Protein AF-A0A8S9DQY0-F1 (afdb_monomer_lite)

pLDDT: mean 81.22, std 10.89, range [42.44, 97.19]

Structure (mmCIF, N/CA/C/O backbone):
data_AF-A0A8S9DQY0-F1
#
_entry.id   AF-A0A8S9DQY0-F1
#
loop_
_atom_site.group_PDB
_atom_site.id
_atom_site.type_symbol
_atom_site.label_atom_id
_atom_site.label_alt_id
_atom_site.label_comp_id
_atom_site.label_asym_id
_atom_site.label_entity_id
_atom_site.label_seq_id
_atom_site.pdbx_PDB_ins_code
_atom_site.Cartn_x
_atom_site.Cartn_y
_atom_site.Cartn_z
_atom_site.occupancy
_atom_site.B_iso_or_equiv
_atom_site.auth_seq_id
_atom_site.auth_comp_id
_atom_site.auth_asym_id
_atom_site.auth_atom_id
_atom_site.pdbx_PDB_model_num
ATOM 1 N N . MET A 1 1 ? -2.743 6.565 13.176 1.00 64.69 1 MET A N 1
ATOM 2 C CA . MET A 1 1 ? -3.885 6.943 14.033 1.00 64.69 1 MET A CA 1
ATOM 3 C C . MET A 1 1 ? -4.846 5.763 14.089 1.00 64.69 1 MET A C 1
ATOM 5 O O . MET A 1 1 ? -5.106 5.180 13.041 1.00 64.69 1 MET A O 1
ATOM 9 N N . ILE A 1 2 ? -5.291 5.369 15.284 1.00 75.19 2 ILE A N 1
ATOM 10 C CA . ILE A 1 2 ? -6.330 4.351 15.495 1.00 75.19 2 ILE A CA 1
ATOM 11 C C . ILE A 1 2 ? -7.567 5.059 16.050 1.00 75.19 2 ILE A C 1
ATOM 13 O O . ILE A 1 2 ? -7.439 5.922 16.913 1.00 75.19 2 ILE A O 1
ATOM 17 N N . ASN A 1 3 ? -8.739 4.734 15.528 1.00 82.06 3 ASN A N 1
ATOM 18 C CA . ASN A 1 3 ? -10.027 5.218 16.006 1.00 82.06 3 ASN A CA 1
ATOM 19 C C . ASN A 1 3 ? -10.839 3.993 16.423 1.00 82.06 3 ASN A C 1
ATOM 21 O O . ASN A 1 3 ? -10.928 3.011 15.679 1.00 82.06 3 ASN A O 1
ATOM 25 N N . LEU A 1 4 ? -11.367 4.031 17.641 1.00 85.25 4 LEU A N 1
ATOM 26 C CA . LEU A 1 4 ? -12.106 2.927 18.229 1.00 85.25 4 LEU A CA 1
ATOM 27 C C . LEU A 1 4 ? -13.474 3.436 18.672 1.00 85.25 4 LEU A C 1
ATOM 29 O O . LEU A 1 4 ? -13.561 4.416 19.401 1.00 85.25 4 LEU A O 1
ATOM 33 N N . VAL A 1 5 ? -14.539 2.773 18.223 1.00 86.25 5 VAL A N 1
ATOM 34 C CA . VAL A 1 5 ? -15.924 3.117 18.566 1.00 86.25 5 VAL A CA 1
ATOM 35 C C . VAL A 1 5 ? -16.567 1.972 19.331 1.00 86.25 5 VAL A C 1
ATOM 37 O O . VAL A 1 5 ? -16.544 0.819 18.884 1.00 86.25 5 VAL A O 1
ATOM 40 N N . TYR A 1 6 ? -17.183 2.309 20.461 1.00 84.62 6 TYR A N 1
ATOM 41 C CA . TYR A 1 6 ? -17.825 1.357 21.358 1.00 84.62 6 TYR A CA 1
ATOM 42 C C . TYR A 1 6 ? -19.065 1.969 22.044 1.00 84.62 6 TYR A C 1
ATOM 44 O O . TYR A 1 6 ? -19.020 3.139 22.426 1.00 84.62 6 TYR A O 1
ATOM 52 N N . PRO A 1 7 ? -20.175 1.218 22.213 1.00 84.50 7 PRO A N 1
ATOM 53 C CA . PRO A 1 7 ? -20.489 -0.060 21.566 1.00 84.50 7 PRO A CA 1
ATOM 54 C C . PRO A 1 7 ? -20.783 0.108 20.069 1.00 84.50 7 PRO A C 1
ATOM 56 O O . PRO A 1 7 ? -21.344 1.115 19.636 1.00 84.50 7 PRO A O 1
ATOM 59 N N . ALA A 1 8 ? -20.420 -0.882 19.250 1.00 78.81 8 ALA A N 1
ATOM 60 C CA . ALA A 1 8 ? -20.605 -0.800 17.802 1.00 78.81 8 ALA A CA 1
ATOM 61 C C . ALA A 1 8 ? -22.097 -0.809 17.413 1.00 78.81 8 ALA A C 1
ATOM 63 O O . ALA A 1 8 ? -22.812 -1.779 17.665 1.00 78.81 8 ALA A O 1
ATOM 64 N N . GLY A 1 9 ? -22.557 0.261 16.753 1.00 67.44 9 GLY A N 1
ATOM 65 C CA . GLY A 1 9 ? -23.907 0.351 16.180 1.00 67.44 9 GLY A CA 1
ATOM 66 C C . GLY A 1 9 ? -25.044 0.578 17.185 1.00 67.44 9 GLY A C 1
ATOM 67 O O . GLY A 1 9 ? -26.207 0.448 16.811 1.00 67.44 9 GLY A O 1
ATOM 68 N N . GLY A 1 10 ? -24.732 0.906 18.444 1.00 70.50 10 GLY A N 1
ATOM 69 C CA . GLY A 1 10 ? -25.723 1.274 19.460 1.00 70.50 10 GLY A CA 1
ATOM 70 C C . GLY A 1 10 ? -26.029 2.776 19.486 1.00 70.50 10 GLY A C 1
ATOM 71 O O . GLY A 1 10 ? -25.232 3.590 19.029 1.00 70.50 10 GLY A O 1
ATOM 72 N N . ALA A 1 11 ? -27.155 3.165 20.092 1.00 68.62 11 ALA A N 1
ATOM 73 C CA . ALA A 1 11 ? -27.493 4.578 20.328 1.00 68.62 11 ALA A CA 1
ATOM 74 C C . ALA A 1 11 ? -26.491 5.302 21.256 1.00 68.62 11 ALA A C 1
ATOM 76 O O . ALA A 1 11 ? -26.466 6.527 21.303 1.00 68.62 11 ALA A O 1
ATOM 77 N N . SER A 1 12 ? -25.665 4.544 21.983 1.00 79.00 12 SER A N 1
ATOM 78 C CA . SER A 1 12 ? -24.581 5.024 22.842 1.00 79.00 12 SER A CA 1
ATOM 79 C C . SER A 1 12 ? -23.190 4.906 22.205 1.00 79.00 12 SER A C 1
ATOM 81 O O . SER A 1 12 ? -22.201 5.097 22.908 1.00 79.00 12 SER A O 1
ATOM 83 N N . ALA A 1 13 ? -23.097 4.567 20.910 1.00 80.94 13 ALA A N 1
ATOM 84 C CA . ALA A 1 13 ? -21.823 4.435 20.211 1.00 80.94 13 ALA A CA 1
ATOM 85 C C . ALA A 1 13 ? -21.021 5.735 20.318 1.00 80.94 13 ALA A C 1
ATOM 87 O O . ALA A 1 13 ? -21.468 6.790 19.862 1.00 80.94 13 ALA A O 1
ATOM 88 N N . ARG A 1 14 ? -19.831 5.646 20.906 1.00 83.25 14 ARG A N 1
ATOM 89 C CA . ARG A 1 14 ? -18.931 6.783 21.068 1.00 83.25 14 ARG A CA 1
ATOM 90 C C . ARG A 1 14 ? -17.517 6.415 20.672 1.00 83.25 14 ARG A C 1
ATOM 92 O O . ARG A 1 14 ? -17.112 5.259 20.792 1.00 83.25 14 ARG A O 1
ATOM 99 N N . GLU A 1 15 ? -16.792 7.410 20.187 1.00 84.38 15 GLU A N 1
ATOM 100 C CA . GLU A 1 15 ? -15.355 7.296 19.989 1.00 84.38 15 GLU A CA 1
ATOM 101 C C . GLU A 1 15 ? -14.672 7.221 21.355 1.00 84.38 15 GLU A C 1
ATOM 103 O O . GLU A 1 15 ? -15.026 7.958 22.279 1.00 84.38 15 GLU A O 1
ATOM 108 N N . MET A 1 16 ? -13.759 6.266 21.493 1.00 83.50 16 MET A N 1
ATOM 109 C CA . MET A 1 16 ? -12.963 6.087 22.694 1.00 83.50 16 MET A CA 1
ATOM 110 C C . MET A 1 16 ? -11.674 6.895 22.590 1.00 83.50 16 MET A C 1
ATOM 112 O O . MET A 1 16 ? -11.046 6.949 21.533 1.00 83.50 16 MET A O 1
ATOM 116 N N . GLU A 1 17 ? -11.261 7.477 23.711 1.00 82.31 17 GLU A N 1
ATOM 117 C CA . GLU A 1 17 ? -10.045 8.281 23.798 1.00 82.31 17 GLU A CA 1
ATOM 118 C C . GLU A 1 17 ? -8.811 7.383 24.010 1.00 82.31 17 GLU A C 1
ATOM 120 O O . GLU A 1 17 ? -8.751 6.640 25.007 1.00 82.31 17 GLU A O 1
ATOM 125 N N . PRO A 1 18 ? -7.811 7.440 23.110 1.00 80.81 18 PRO A N 1
ATOM 126 C CA . PRO A 1 18 ? -6.568 6.693 23.263 1.00 80.81 18 PRO A CA 1
ATOM 127 C C . PRO A 1 18 ? -5.772 7.173 24.487 1.00 80.81 18 PRO A C 1
ATOM 129 O O . PRO A 1 18 ? -5.934 8.294 24.968 1.00 80.81 18 PRO A O 1
ATOM 132 N N . GLU A 1 19 ? -4.928 6.294 25.025 1.00 80.50 19 GLU A N 1
ATOM 133 C CA . GLU A 1 19 ? -4.102 6.444 26.239 1.00 80.50 19 GLU A CA 1
ATOM 134 C C . GLU A 1 19 ? -4.870 6.641 27.557 1.00 80.50 19 GLU A C 1
ATOM 136 O O . GLU A 1 19 ? -4.320 6.435 28.637 1.00 80.50 19 GLU A O 1
ATOM 141 N N . THR A 1 20 ? -6.155 6.993 27.489 1.00 80.88 20 THR A N 1
ATOM 142 C CA . THR A 1 20 ? -7.019 7.183 28.662 1.00 80.88 20 THR A CA 1
ATOM 143 C C . THR A 1 20 ? -7.970 6.008 28.853 1.00 80.88 20 THR A C 1
ATOM 145 O O . THR A 1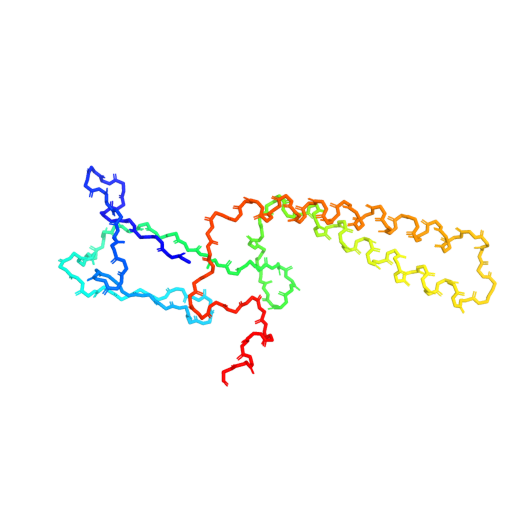 20 ? -8.174 5.548 29.976 1.00 80.88 20 THR A O 1
ATOM 148 N N . GLN A 1 21 ? -8.577 5.522 27.767 1.00 83.31 21 GLN A N 1
ATOM 149 C CA . GLN A 1 21 ? -9.547 4.424 27.820 1.00 83.31 21 GLN A CA 1
ATOM 150 C C . GLN A 1 21 ? -8.980 3.118 27.262 1.00 83.31 21 GLN A C 1
ATOM 152 O O . GLN A 1 21 ? -9.363 2.032 27.708 1.00 83.31 21 GLN A O 1
ATOM 157 N N . PHE A 1 22 ? -8.043 3.220 26.322 1.00 86.31 22 PHE A N 1
ATOM 158 C CA . PHE A 1 22 ? -7.308 2.092 25.771 1.00 86.31 22 PHE A CA 1
ATOM 159 C C . PHE A 1 22 ? -5.916 2.534 25.317 1.00 86.31 22 PHE A C 1
ATOM 161 O O . PHE A 1 22 ? -5.730 3.681 24.918 1.00 86.31 22 PHE A O 1
ATOM 168 N N . SER A 1 23 ? -4.955 1.620 25.324 1.00 85.00 23 SER A N 1
ATOM 169 C CA . SER A 1 23 ? -3.691 1.761 24.605 1.00 85.00 23 SER A CA 1
ATOM 170 C C . SER A 1 23 ? -3.657 0.798 23.422 1.00 85.00 23 SER A C 1
ATOM 172 O O . SER A 1 23 ? -4.400 -0.190 23.372 1.00 85.00 23 SER A O 1
ATOM 174 N N . TYR A 1 24 ? -2.821 1.104 22.434 1.00 83.75 24 TYR A N 1
ATOM 175 C CA . TYR A 1 24 ? -2.667 0.272 21.248 1.00 83.75 24 TYR A CA 1
ATOM 176 C C . TYR A 1 24 ? -1.198 0.112 20.877 1.00 83.75 24 TYR A C 1
ATOM 178 O O . TYR A 1 24 ? -0.387 1.017 21.069 1.00 83.75 24 TYR A O 1
ATOM 186 N N . SER A 1 25 ? -0.862 -1.037 20.305 1.00 81.31 25 SER A N 1
ATOM 187 C CA . SER A 1 25 ? 0.436 -1.262 19.678 1.00 81.31 25 SER A CA 1
ATOM 188 C C . SER A 1 25 ? 0.260 -2.041 18.379 1.00 81.31 25 SER A C 1
ATOM 190 O O . SER A 1 25 ? -0.741 -2.725 18.182 1.00 81.31 25 SER A O 1
ATOM 192 N N . LEU A 1 26 ? 1.207 -1.899 17.456 1.00 73.75 26 LEU A N 1
ATOM 193 C CA . LEU A 1 26 ? 1.277 -2.721 16.252 1.00 73.75 26 LEU A CA 1
ATOM 194 C C . LEU A 1 26 ? 2.466 -3.664 16.395 1.00 73.75 26 LEU A C 1
ATOM 196 O O . LEU A 1 26 ? 3.613 -3.228 16.332 1.00 73.75 26 LEU A O 1
ATOM 200 N N . GLN A 1 27 ? 2.191 -4.955 16.568 1.00 73.94 27 GLN A N 1
ATOM 201 C CA . GLN A 1 27 ? 3.218 -5.992 16.591 1.00 73.94 27 GLN A CA 1
ATOM 202 C C . GLN A 1 27 ? 3.128 -6.811 15.309 1.00 73.94 27 GLN A C 1
ATOM 204 O O . GLN A 1 27 ? 2.120 -7.460 15.043 1.00 73.94 27 GLN A O 1
ATOM 209 N N . SER A 1 28 ? 4.180 -6.776 14.487 1.00 68.81 28 SER A N 1
ATOM 210 C CA . SER A 1 28 ? 4.243 -7.523 13.217 1.00 68.81 28 SER A CA 1
ATOM 211 C C . SER A 1 28 ? 3.038 -7.284 12.288 1.00 68.81 28 SER A C 1
ATOM 213 O O . SER A 1 28 ? 2.574 -8.197 11.613 1.00 68.81 28 SER A O 1
ATOM 215 N N . GLY A 1 29 ? 2.499 -6.060 12.275 1.00 65.56 29 GLY A N 1
ATOM 216 C CA . GLY A 1 29 ? 1.332 -5.694 11.461 1.00 65.56 29 GLY A CA 1
ATOM 217 C C . GLY A 1 29 ? -0.028 -6.060 12.068 1.00 65.56 29 GLY A C 1
ATOM 218 O O . GLY A 1 29 ? -1.053 -5.679 11.507 1.00 65.56 29 GLY A O 1
ATOM 219 N N . LEU A 1 30 ? -0.060 -6.731 13.223 1.00 72.62 30 LEU A N 1
ATOM 220 C CA . LEU A 1 30 ? -1.287 -7.000 13.967 1.00 72.62 30 LEU A CA 1
ATOM 221 C C . LEU A 1 30 ? -1.521 -5.898 15.013 1.00 72.62 30 LEU A C 1
ATOM 223 O O . LEU A 1 30 ? -0.622 -5.627 15.816 1.00 72.62 30 LEU A O 1
ATOM 227 N N . PRO A 1 31 ? -2.701 -5.250 15.025 1.00 75.62 31 PRO A N 1
ATOM 228 C CA . PRO A 1 31 ? -3.049 -4.298 16.067 1.00 75.62 31 PRO A CA 1
ATOM 229 C C . PRO A 1 31 ? -3.405 -5.042 17.358 1.00 75.62 31 PRO A C 1
ATOM 231 O O . PRO A 1 31 ? -4.334 -5.849 17.397 1.00 75.62 31 PRO A O 1
ATOM 234 N N . GLU A 1 32 ? -2.689 -4.731 18.426 1.00 85.12 32 GLU A N 1
ATOM 235 C CA . GLU A 1 32 ? -3.001 -5.156 19.782 1.00 85.12 32 GLU A CA 1
ATOM 236 C C . GLU A 1 32 ? -3.652 -3.990 20.530 1.00 85.12 32 GLU A C 1
ATOM 238 O O . GLU A 1 32 ? -3.166 -2.857 20.482 1.00 85.12 32 GLU A O 1
ATOM 243 N N . LEU A 1 33 ? -4.768 -4.266 21.203 1.00 85.88 33 LEU A N 1
ATOM 244 C CA . LEU A 1 33 ? -5.540 -3.294 21.971 1.00 85.88 33 LEU A CA 1
ATOM 245 C C . LEU A 1 33 ? -5.565 -3.718 23.431 1.00 85.88 33 LEU A C 1
ATOM 247 O O . LEU A 1 33 ? -5.927 -4.852 23.745 1.00 85.88 33 LEU A O 1
ATOM 251 N N . HIS A 1 34 ? -5.241 -2.789 24.320 1.00 87.12 34 HIS A N 1
ATOM 252 C CA . HIS A 1 34 ? -5.298 -3.006 25.754 1.00 87.12 34 HIS A CA 1
ATOM 253 C C . HIS A 1 34 ? -6.243 -1.985 26.389 1.00 87.12 34 HIS A C 1
ATOM 255 O O . HIS A 1 34 ? -5.982 -0.784 26.384 1.00 87.12 34 HIS A O 1
ATOM 261 N N . PHE A 1 35 ? -7.359 -2.459 26.940 1.00 88.00 35 PHE A N 1
ATOM 262 C CA . PHE A 1 35 ? -8.341 -1.607 27.608 1.00 88.00 35 PHE A CA 1
ATOM 263 C C . PHE A 1 35 ? -7.935 -1.389 29.065 1.00 88.00 35 PHE A C 1
ATOM 265 O O . PHE A 1 35 ? -7.722 -2.344 29.808 1.00 88.00 35 PHE A O 1
ATOM 272 N N . SER A 1 36 ? -7.832 -0.129 29.475 1.00 83.88 36 SER A N 1
ATOM 273 C CA . SER A 1 36 ? -7.431 0.268 30.833 1.00 83.88 36 SER A CA 1
ATOM 274 C C . SER A 1 36 ? -8.436 1.208 31.506 1.00 83.88 36 SER A C 1
ATOM 276 O O . SER A 1 36 ? -8.276 1.535 32.681 1.00 83.88 36 SER A O 1
ATOM 278 N N . GLY A 1 37 ? -9.470 1.643 30.776 1.00 74.00 37 GLY A N 1
ATOM 279 C CA . GLY A 1 37 ? -10.508 2.543 31.270 1.00 74.00 37 GLY A CA 1
ATOM 280 C C . GLY A 1 37 ? -11.662 1.853 32.005 1.00 74.00 37 GLY A C 1
ATOM 281 O O . GLY A 1 37 ? -11.684 0.644 32.210 1.00 74.00 37 GLY A O 1
ATOM 282 N N . LEU A 1 38 ? -12.667 2.652 32.376 1.00 74.88 38 LEU A N 1
ATOM 283 C CA . LEU A 1 38 ? -13.897 2.182 33.034 1.00 74.88 38 LEU A CA 1
ATOM 284 C C . LEU A 1 38 ? -14.849 1.438 32.085 1.00 74.88 38 LEU A C 1
ATOM 286 O O . LEU A 1 38 ? -15.703 0.682 32.538 1.00 74.88 38 LEU A O 1
ATOM 290 N N . GLU A 1 39 ? -14.717 1.660 30.779 1.00 76.56 39 GLU A N 1
ATOM 291 C CA . GLU A 1 39 ? -15.513 0.984 29.758 1.00 76.56 39 GLU A CA 1
ATOM 292 C C . GLU A 1 39 ? -14.663 -0.058 29.049 1.00 76.56 39 GLU A C 1
ATOM 294 O O . GLU A 1 39 ? -13.944 0.235 28.096 1.00 76.56 39 GLU A O 1
ATOM 299 N N . ILE A 1 40 ? -14.749 -1.283 29.562 1.00 84.56 40 ILE A N 1
ATOM 300 C CA . ILE A 1 40 ? -14.077 -2.453 29.008 1.00 84.56 40 ILE A CA 1
ATOM 301 C C . ILE A 1 40 ? -15.137 -3.303 28.299 1.00 84.56 40 ILE A C 1
ATOM 303 O O . ILE A 1 40 ? -16.053 -3.783 28.980 1.00 84.56 40 ILE A O 1
ATOM 307 N N . PRO A 1 41 ? -15.021 -3.509 26.974 1.00 86.19 41 PRO A N 1
ATOM 308 C CA . PRO A 1 41 ? -15.913 -4.391 26.235 1.00 86.19 41 PRO A CA 1
ATOM 309 C C . PRO A 1 41 ? -15.923 -5.800 26.838 1.00 86.19 41 PRO A C 1
ATOM 311 O O . PRO A 1 41 ? -14.877 -6.407 27.073 1.00 86.19 41 PRO A O 1
ATOM 314 N N . GLN A 1 42 ? -17.115 -6.315 27.096 1.00 85.88 42 GLN A N 1
ATOM 315 C CA . GLN A 1 42 ? -17.371 -7.647 27.620 1.00 85.88 42 GLN A CA 1
ATOM 316 C C . GLN A 1 42 ? -17.500 -8.676 26.495 1.00 85.88 42 GLN A C 1
ATOM 318 O O . GLN A 1 42 ? -17.698 -8.359 25.318 1.00 85.88 42 GLN A O 1
ATOM 323 N N . ALA A 1 43 ? -17.414 -9.954 26.865 1.00 84.69 43 ALA A N 1
ATOM 324 C CA . ALA A 1 43 ? -17.597 -11.052 25.926 1.00 84.69 43 ALA A CA 1
ATOM 325 C C . ALA A 1 43 ? -18.967 -10.959 25.225 1.00 84.69 43 ALA A C 1
ATOM 327 O O . ALA A 1 43 ? -20.012 -10.933 25.872 1.00 84.69 43 ALA A O 1
ATOM 328 N N . GLY A 1 44 ? -18.952 -10.938 23.890 1.00 84.31 44 GLY A N 1
ATOM 329 C CA . GLY A 1 44 ? -20.154 -10.830 23.057 1.00 84.31 44 GLY A CA 1
ATOM 330 C C . GLY A 1 44 ? -20.498 -9.405 22.615 1.00 84.31 44 GLY A C 1
ATOM 331 O O . GLY A 1 44 ? -21.319 -9.241 21.710 1.00 84.31 44 GLY A O 1
ATOM 332 N N . GLU A 1 45 ? -19.847 -8.386 23.176 1.00 86.38 45 GLU A N 1
ATOM 333 C CA . GLU A 1 45 ? -19.985 -7.008 22.715 1.00 86.38 45 GLU A CA 1
ATOM 334 C C . GLU A 1 45 ? -19.101 -6.745 21.493 1.00 86.38 45 GLU A C 1
ATOM 336 O O . GLU A 1 45 ? -18.083 -7.401 21.260 1.00 86.38 45 GLU A O 1
ATOM 341 N N . ARG A 1 46 ? -19.529 -5.797 20.657 1.00 87.25 46 ARG A N 1
ATOM 342 C CA . ARG A 1 46 ? -18.851 -5.469 19.402 1.00 87.25 46 ARG A CA 1
ATOM 343 C C . ARG A 1 46 ? -18.174 -4.111 19.514 1.00 87.25 46 ARG A C 1
ATOM 345 O O . ARG A 1 46 ? -18.783 -3.147 19.978 1.00 87.25 46 ARG A O 1
ATOM 352 N N . ILE A 1 47 ? -16.947 -4.040 19.014 1.00 87.62 47 ILE A N 1
ATOM 353 C CA . ILE A 1 47 ? -16.170 -2.811 18.840 1.00 87.62 47 ILE A CA 1
ATOM 354 C C . ILE A 1 47 ? -15.926 -2.577 17.351 1.00 87.62 47 ILE A C 1
ATOM 356 O O . ILE A 1 47 ? -15.789 -3.532 16.584 1.00 87.62 47 ILE A O 1
ATOM 360 N N . THR A 1 48 ? -15.850 -1.314 16.944 1.00 87.25 48 THR A N 1
ATOM 361 C CA . THR A 1 48 ? -15.399 -0.938 15.600 1.00 87.25 48 THR A CA 1
ATOM 362 C C . THR A 1 48 ? -14.022 -0.315 15.716 1.00 87.25 48 THR A C 1
ATOM 364 O O . THR A 1 48 ? -13.861 0.676 16.420 1.00 87.25 48 THR A O 1
ATOM 367 N N . VAL A 1 49 ? -13.042 -0.873 15.007 1.00 82.00 49 VAL A N 1
ATOM 368 C CA . VAL A 1 49 ? -11.662 -0.375 14.994 1.00 82.00 49 VAL A CA 1
ATOM 369 C C . VAL A 1 49 ? -11.319 0.092 13.586 1.00 82.00 49 VAL A C 1
ATOM 371 O O . VAL A 1 49 ? -11.497 -0.646 12.617 1.00 82.00 49 VAL A O 1
ATOM 374 N N . ARG A 1 50 ? -10.815 1.317 13.470 1.00 82.00 50 ARG A N 1
ATOM 375 C CA . ARG A 1 50 ? -10.277 1.905 12.242 1.00 82.00 50 ARG A CA 1
ATOM 376 C C . ARG A 1 50 ? -8.810 2.222 12.468 1.00 82.00 50 ARG A C 1
ATOM 378 O O . ARG A 1 50 ? -8.479 2.981 13.369 1.00 82.00 50 ARG A O 1
ATOM 385 N N . TYR A 1 51 ? -7.927 1.648 11.666 1.00 75.81 51 TYR A N 1
ATOM 386 C CA . TYR A 1 51 ? -6.488 1.870 11.771 1.00 75.81 51 TYR A CA 1
ATOM 387 C C . TYR A 1 51 ? -5.839 1.784 10.390 1.00 75.81 51 TYR A C 1
ATOM 389 O O . TYR A 1 51 ? -6.418 1.231 9.455 1.00 75.81 51 TYR A O 1
ATOM 397 N N . ALA A 1 52 ? -4.638 2.345 10.265 1.00 73.38 52 ALA A N 1
ATOM 398 C CA . ALA A 1 52 ? -3.822 2.179 9.069 1.00 73.38 52 ALA A CA 1
ATOM 399 C C . ALA A 1 52 ? -3.098 0.827 9.124 1.00 73.38 52 ALA A C 1
ATOM 401 O O . ALA A 1 52 ? -2.353 0.567 10.070 1.00 73.38 52 ALA A O 1
ATOM 402 N N . ALA A 1 53 ? -3.308 -0.004 8.106 1.00 73.81 53 ALA A N 1
ATOM 403 C CA . ALA A 1 53 ? -2.639 -1.287 7.933 1.00 73.81 53 ALA A CA 1
ATOM 404 C C . ALA A 1 53 ? -1.769 -1.268 6.671 1.00 73.81 53 ALA A C 1
ATOM 406 O O . ALA A 1 53 ? -2.063 -0.547 5.714 1.00 73.81 53 ALA A O 1
ATOM 407 N N . GLN A 1 54 ? -0.707 -2.074 6.664 1.00 75.56 54 GLN A N 1
ATOM 408 C CA . GLN A 1 54 ? 0.074 -2.313 5.455 1.00 75.56 54 GLN A CA 1
ATOM 409 C C . GLN A 1 54 ? -0.763 -3.138 4.468 1.00 75.56 54 GLN A C 1
ATOM 411 O O . GLN A 1 54 ? -1.381 -4.134 4.848 1.00 75.56 54 GLN A O 1
ATOM 416 N N . ASN A 1 55 ? -0.775 -2.727 3.199 1.00 80.62 55 ASN A N 1
ATOM 417 C CA . ASN A 1 55 ? -1.401 -3.516 2.145 1.00 80.62 55 ASN A CA 1
ATOM 418 C C . ASN A 1 55 ? -0.432 -4.579 1.614 1.00 80.62 55 ASN A C 1
ATOM 420 O O . ASN A 1 55 ? 0.769 -4.340 1.507 1.00 80.62 55 ASN A O 1
ATOM 424 N N . THR A 1 56 ? -0.973 -5.730 1.235 1.00 85.12 56 THR A N 1
ATOM 425 C CA . THR A 1 56 ? -0.259 -6.880 0.686 1.00 85.12 56 THR A CA 1
ATOM 426 C C . THR A 1 56 ? -0.648 -7.095 -0.770 1.00 85.12 56 THR A C 1
ATOM 428 O O . THR A 1 56 ? -1.734 -6.708 -1.214 1.00 85.12 56 THR A O 1
ATOM 431 N N . LEU A 1 57 ? 0.247 -7.739 -1.514 1.00 86.31 57 LEU A N 1
ATOM 432 C CA . LEU A 1 57 ? 0.045 -8.169 -2.891 1.00 86.31 57 LEU A CA 1
ATOM 433 C C . LEU A 1 57 ? 0.181 -9.685 -2.955 1.00 86.31 57 LEU A C 1
ATOM 435 O O . LEU A 1 57 ? 1.241 -10.212 -2.639 1.00 86.31 57 LEU A O 1
ATOM 439 N N . GLY A 1 58 ? -0.873 -10.381 -3.375 1.00 89.38 58 GLY A N 1
ATOM 440 C CA . GLY A 1 58 ? -0.850 -11.832 -3.526 1.00 89.38 58 GLY A CA 1
ATOM 441 C C . GLY A 1 58 ? 0.287 -12.282 -4.449 1.00 89.38 58 GLY A C 1
ATOM 442 O O . GLY A 1 58 ? 0.444 -11.754 -5.550 1.00 89.38 58 GLY A O 1
ATOM 443 N N . GLY A 1 59 ? 1.083 -13.249 -3.996 1.00 85.12 59 GLY A N 1
ATOM 444 C CA . GLY A 1 59 ? 2.258 -13.756 -4.710 1.00 85.12 59 GLY A CA 1
ATOM 445 C C . GLY A 1 59 ? 3.538 -12.932 -4.522 1.00 85.12 59 GLY A C 1
ATOM 446 O O . GLY A 1 59 ? 4.581 -13.339 -5.031 1.00 85.12 59 GLY A O 1
ATOM 447 N N . LEU A 1 60 ? 3.485 -11.822 -3.780 1.00 82.56 60 LEU A N 1
ATOM 448 C CA . LEU A 1 60 ? 4.649 -11.047 -3.350 1.00 82.56 60 LEU A CA 1
ATOM 449 C C . LEU A 1 60 ? 4.878 -11.267 -1.848 1.00 82.56 60 LEU A C 1
ATOM 451 O O . LEU A 1 60 ? 3.919 -11.334 -1.085 1.00 82.56 60 LEU A O 1
ATOM 455 N N . ASP A 1 61 ? 6.135 -11.422 -1.428 1.00 79.69 61 ASP A N 1
ATOM 456 C CA . ASP A 1 61 ? 6.530 -11.598 -0.018 1.00 79.69 61 ASP A CA 1
ATOM 457 C C . ASP A 1 61 ? 5.748 -12.695 0.731 1.00 79.69 61 ASP A C 1
ATOM 459 O O . ASP A 1 61 ? 5.426 -12.582 1.910 1.00 79.69 61 ASP A O 1
ATOM 463 N N . SER A 1 62 ? 5.436 -13.792 0.030 1.00 84.31 62 SER A N 1
ATOM 464 C CA . SER A 1 62 ? 4.620 -14.915 0.530 1.00 84.31 62 SER A CA 1
ATOM 465 C C . SER A 1 62 ? 3.183 -14.553 0.935 1.00 84.31 62 SER A C 1
ATOM 467 O O . SER A 1 62 ? 2.516 -15.351 1.590 1.0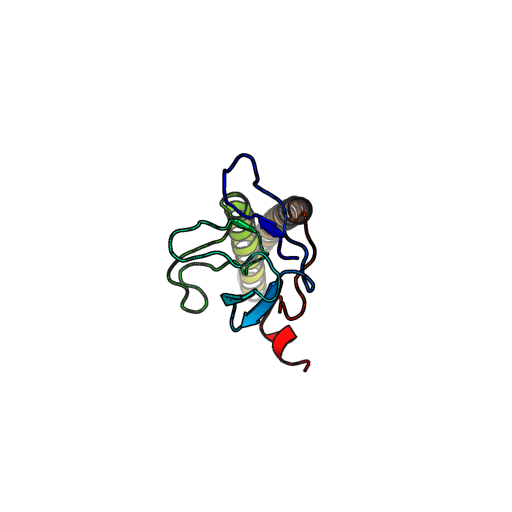0 84.31 62 SER A O 1
ATOM 469 N N . ALA A 1 63 ? 2.668 -13.385 0.543 1.00 84.75 63 ALA A N 1
ATOM 470 C CA . ALA A 1 63 ? 1.274 -13.044 0.778 1.00 84.75 63 ALA A CA 1
ATOM 471 C C . ALA A 1 63 ? 0.349 -13.895 -0.106 1.00 84.75 63 ALA A C 1
ATOM 473 O O . ALA A 1 63 ? 0.517 -13.974 -1.323 1.00 84.75 63 ALA A O 1
ATOM 474 N N . GLU A 1 64 ? -0.668 -14.508 0.499 1.00 87.88 64 GLU A N 1
ATOM 475 C CA . GLU A 1 64 ? -1.660 -15.317 -0.224 1.00 87.88 64 GLU A CA 1
ATOM 476 C C . GLU A 1 64 ? -2.765 -14.459 -0.858 1.00 87.88 64 GLU A C 1
ATOM 478 O O . GLU A 1 64 ? -3.359 -14.840 -1.865 1.00 87.88 64 GLU A O 1
ATOM 483 N N . ILE A 1 65 ? -3.042 -13.289 -0.273 1.00 86.94 65 ILE A N 1
ATOM 484 C CA . ILE A 1 65 ? -4.165 -12.425 -0.643 1.00 86.94 65 ILE A CA 1
ATOM 485 C C . ILE A 1 65 ? -3.669 -10.994 -0.863 1.00 86.94 65 ILE A C 1
ATOM 487 O O . ILE A 1 65 ? -2.870 -10.461 -0.087 1.00 86.94 65 ILE A O 1
ATOM 491 N N . THR A 1 66 ? -4.183 -10.356 -1.914 1.00 86.62 66 THR A N 1
ATOM 492 C CA . THR A 1 66 ? -4.016 -8.919 -2.149 1.00 86.62 66 THR A CA 1
ATOM 493 C C . THR A 1 66 ? -4.998 -8.130 -1.289 1.00 86.62 66 THR A C 1
ATOM 495 O O . THR A 1 66 ? -6.205 -8.329 -1.408 1.00 86.62 66 THR A O 1
ATOM 498 N N . SER A 1 67 ? -4.500 -7.204 -0.470 1.00 86.56 67 SER A N 1
ATOM 499 C CA . SER A 1 67 ? -5.337 -6.261 0.290 1.00 86.56 67 SER A CA 1
ATOM 500 C C . SER A 1 67 ? -5.330 -4.839 -0.274 1.00 86.56 67 SER A C 1
ATOM 502 O O . SER A 1 67 ? -6.053 -3.979 0.227 1.00 86.56 67 SER A O 1
ATOM 504 N N . LEU A 1 68 ? -4.571 -4.585 -1.348 1.00 84.81 68 LEU A N 1
ATOM 505 C CA . LEU A 1 68 ? -4.587 -3.288 -2.020 1.00 84.81 68 LEU A CA 1
ATOM 506 C C . LEU A 1 68 ? -5.990 -2.907 -2.525 1.00 84.81 68 LEU A C 1
ATOM 508 O O . LEU A 1 68 ? -6.702 -3.753 -3.074 1.00 84.81 68 LEU A O 1
ATOM 512 N N . PRO A 1 69 ? -6.372 -1.619 -2.421 1.00 83.81 69 PRO A N 1
ATOM 513 C CA . PRO A 1 69 ? -7.627 -1.135 -2.977 1.00 83.81 69 PRO A CA 1
ATOM 514 C C . PRO A 1 69 ? -7.692 -1.341 -4.499 1.00 83.81 69 PRO A C 1
ATOM 516 O O . PRO A 1 69 ? -6.690 -1.102 -5.177 1.00 83.81 69 PRO A O 1
ATOM 519 N N . PRO A 1 70 ? -8.873 -1.636 -5.074 1.00 85.56 70 PRO A N 1
ATOM 520 C CA . PRO A 1 70 ? -9.038 -1.753 -6.527 1.00 85.56 70 PRO A CA 1
ATOM 521 C C . PRO A 1 70 ? -8.579 -0.507 -7.300 1.00 85.56 70 PRO A C 1
ATOM 523 O O . PRO A 1 70 ? -8.046 -0.603 -8.399 1.00 85.56 70 PRO A O 1
ATOM 526 N N . ALA A 1 71 ? -8.706 0.682 -6.699 1.00 84.94 71 ALA A N 1
ATOM 527 C CA . ALA A 1 71 ? -8.232 1.936 -7.288 1.00 84.94 71 ALA A CA 1
ATOM 528 C C . ALA A 1 71 ? -6.702 1.988 -7.506 1.00 84.94 71 ALA A C 1
ATOM 530 O O . ALA A 1 71 ? -6.227 2.803 -8.294 1.00 84.94 71 ALA A O 1
ATOM 531 N N . ALA A 1 72 ? -5.927 1.137 -6.823 1.00 87.31 72 ALA A N 1
ATOM 532 C CA . ALA A 1 72 ? -4.477 1.047 -6.982 1.00 87.31 72 ALA A CA 1
ATOM 533 C C . ALA A 1 72 ? -4.045 0.108 -8.122 1.00 87.31 72 ALA A C 1
ATOM 535 O O . ALA A 1 72 ? -2.885 0.149 -8.532 1.00 87.31 72 ALA A O 1
ATOM 536 N N . GLU A 1 73 ? -4.953 -0.704 -8.670 1.00 89.12 73 GLU A N 1
ATOM 537 C CA . GLU A 1 73 ? -4.636 -1.696 -9.704 1.00 89.12 73 GLU A CA 1
ATOM 538 C C . GLU A 1 73 ? -4.025 -1.048 -10.953 1.00 89.12 73 GLU A C 1
ATOM 540 O O . GLU A 1 73 ? -2.962 -1.456 -11.426 1.00 89.12 73 GLU A O 1
ATOM 545 N N . SER A 1 74 ? -4.635 0.032 -11.449 1.00 90.31 74 SER A N 1
ATOM 546 C CA . SER A 1 74 ? -4.127 0.747 -12.623 1.00 90.31 74 SER A CA 1
ATOM 547 C C . SER A 1 74 ? -2.752 1.364 -12.378 1.00 90.31 74 SER A C 1
ATOM 549 O O . SER A 1 74 ? -1.948 1.446 -13.305 1.00 90.31 74 SER A O 1
ATOM 551 N N . ALA A 1 75 ? -2.458 1.791 -11.144 1.00 92.00 75 ALA A N 1
ATOM 552 C CA . ALA A 1 75 ? -1.137 2.296 -10.789 1.00 92.00 75 ALA A CA 1
ATOM 553 C C . ALA A 1 75 ? -0.091 1.182 -10.912 1.00 92.00 75 ALA A C 1
ATOM 555 O O . ALA A 1 75 ? 0.926 1.378 -11.568 1.00 92.00 75 ALA A O 1
ATOM 556 N N . LEU A 1 76 ? -0.363 -0.003 -10.358 1.00 90.62 76 LEU A N 1
ATOM 557 C CA . LEU A 1 76 ? 0.558 -1.141 -10.429 1.00 90.62 76 LEU A CA 1
ATOM 558 C C . LEU A 1 76 ? 0.846 -1.561 -11.868 1.00 90.62 76 LEU A C 1
ATOM 560 O O . LEU A 1 76 ? 2.007 -1.727 -12.237 1.00 90.62 76 LEU A O 1
ATOM 564 N N . VAL A 1 77 ? -0.197 -1.689 -12.690 1.00 93.25 77 VAL A N 1
ATOM 565 C CA . VAL A 1 77 ? -0.053 -2.083 -14.097 1.00 93.25 77 VAL A CA 1
ATOM 566 C C . VAL A 1 77 ? 0.774 -1.053 -14.864 1.00 93.25 77 VAL A C 1
ATOM 568 O O . VAL A 1 77 ? 1.699 -1.420 -15.590 1.00 93.25 77 VAL A O 1
ATOM 571 N N . ASN A 1 78 ? 0.489 0.239 -14.684 1.00 95.38 78 ASN A N 1
ATOM 572 C CA . ASN A 1 78 ? 1.226 1.313 -15.350 1.00 95.38 78 ASN A CA 1
ATOM 573 C C . ASN A 1 78 ? 2.676 1.422 -14.859 1.00 95.38 78 ASN A C 1
ATOM 575 O O . ASN A 1 78 ? 3.585 1.539 -15.674 1.00 95.38 78 ASN A O 1
ATOM 579 N N . GLY A 1 79 ? 2.925 1.305 -13.555 1.00 94.44 79 GLY A N 1
ATOM 580 C CA . GLY A 1 79 ? 4.282 1.296 -13.011 1.00 94.44 79 GLY A CA 1
ATOM 581 C C . GLY A 1 79 ? 5.097 0.119 -13.552 1.00 94.44 79 GLY A C 1
ATOM 582 O O . GLY A 1 79 ? 6.175 0.313 -14.113 1.00 94.44 79 GLY A O 1
ATOM 583 N N . ALA A 1 80 ? 4.555 -1.100 -13.462 1.00 94.06 80 ALA A N 1
ATOM 584 C CA . ALA A 1 80 ? 5.227 -2.315 -13.921 1.00 94.06 80 ALA A CA 1
ATOM 585 C C . ALA A 1 80 ? 5.513 -2.293 -15.431 1.00 94.06 80 ALA A C 1
ATOM 587 O O . ALA A 1 80 ? 6.635 -2.581 -15.851 1.00 94.06 80 ALA A O 1
ATOM 588 N N . SER A 1 81 ? 4.526 -1.914 -16.249 1.00 95.25 81 SER A N 1
ATOM 589 C CA . SER A 1 81 ? 4.704 -1.791 -17.704 1.00 95.25 81 SER A CA 1
ATOM 590 C C . SER A 1 81 ? 5.699 -0.689 -18.070 1.00 95.25 81 SER A C 1
ATOM 592 O O . SER A 1 81 ? 6.577 -0.923 -18.900 1.00 95.25 81 SER A O 1
ATOM 594 N N . GLY A 1 82 ? 5.637 0.467 -17.402 1.00 95.62 82 GLY A N 1
ATOM 595 C CA . GLY A 1 82 ? 6.575 1.570 -17.584 1.00 95.62 82 GLY A CA 1
ATOM 596 C C . GLY A 1 82 ? 8.023 1.145 -17.344 1.00 95.62 82 GLY A C 1
ATOM 597 O O . GLY A 1 82 ? 8.864 1.270 -18.239 1.00 95.62 82 GLY A O 1
ATOM 598 N N . TYR A 1 83 ? 8.310 0.558 -16.179 1.00 96.00 83 TYR A N 1
ATOM 599 C CA . TYR A 1 83 ? 9.650 0.058 -15.862 1.00 96.00 83 TYR A CA 1
ATOM 600 C C . TYR A 1 83 ? 10.095 -1.078 -16.789 1.00 96.00 83 TYR A C 1
ATOM 602 O O . TYR A 1 83 ? 11.246 -1.081 -17.227 1.00 96.00 83 TYR A O 1
ATOM 610 N N . ALA A 1 84 ? 9.205 -2.005 -17.157 1.00 95.69 84 ALA A N 1
ATOM 611 C CA . ALA A 1 84 ? 9.526 -3.068 -18.109 1.00 95.69 84 ALA A CA 1
ATOM 612 C C . ALA A 1 84 ? 9.911 -2.509 -19.491 1.00 95.69 84 ALA A C 1
ATOM 614 O O . ALA A 1 84 ? 10.893 -2.959 -20.086 1.00 95.69 84 ALA A O 1
ATOM 615 N N . CYS A 1 85 ? 9.190 -1.497 -19.985 1.00 93.62 85 CYS A N 1
ATOM 616 C CA . CYS A 1 85 ? 9.514 -0.805 -21.232 1.00 93.62 85 CYS A CA 1
ATOM 617 C C . CYS A 1 85 ? 10.877 -0.108 -21.162 1.00 93.62 85 CYS A C 1
ATOM 619 O O . CYS A 1 85 ? 11.670 -0.254 -22.092 1.00 93.62 85 CYS A O 1
ATOM 621 N N . LEU A 1 86 ? 11.180 0.594 -20.065 1.00 93.44 86 LEU A N 1
ATOM 622 C CA . LEU A 1 86 ? 12.477 1.255 -19.883 1.00 93.44 86 LEU A CA 1
ATOM 623 C C . LEU A 1 86 ? 13.635 0.251 -19.819 1.00 93.44 86 LEU A C 1
ATOM 625 O O . LEU A 1 86 ? 14.628 0.417 -20.528 1.00 93.44 86 LEU A O 1
ATOM 629 N N . LEU A 1 87 ? 13.493 -0.822 -19.033 1.00 93.06 87 LEU A N 1
ATOM 630 C CA . LEU A 1 87 ? 14.488 -1.896 -18.949 1.00 93.06 87 LEU A CA 1
ATOM 631 C C . LEU A 1 87 ? 14.706 -2.557 -20.312 1.00 93.06 87 LEU A C 1
ATOM 633 O O . LEU A 1 87 ? 15.838 -2.822 -20.718 1.00 93.06 87 LEU A O 1
ATOM 637 N N . ARG A 1 88 ? 13.625 -2.804 -21.060 1.00 91.75 88 ARG A N 1
ATOM 638 C CA . ARG A 1 88 ? 13.723 -3.381 -22.401 1.00 91.75 88 ARG A CA 1
ATOM 639 C C . ARG A 1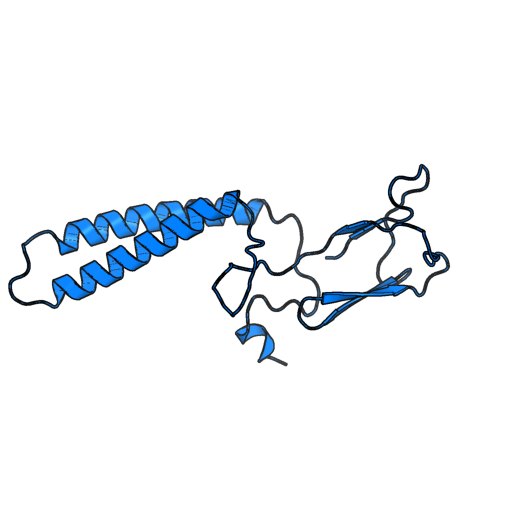 88 ? 14.386 -2.423 -23.387 1.00 91.75 88 ARG A C 1
ATOM 641 O O . ARG A 1 88 ? 15.184 -2.876 -24.203 1.00 91.75 88 ARG A O 1
ATOM 648 N N . ALA A 1 89 ? 14.088 -1.130 -23.310 1.00 88.94 89 ALA A N 1
ATOM 649 C CA . ALA A 1 89 ? 14.699 -0.125 -24.167 1.00 88.94 89 ALA A CA 1
ATOM 650 C C . ALA A 1 89 ? 16.209 -0.001 -23.935 1.00 88.94 89 ALA A C 1
ATOM 652 O O . ALA A 1 89 ? 16.950 0.101 -24.915 1.00 88.94 89 ALA A O 1
ATOM 653 N N . ALA A 1 90 ? 16.647 -0.061 -22.671 1.00 88.06 90 ALA A N 1
ATOM 654 C CA . ALA A 1 90 ? 18.060 -0.099 -22.301 1.00 88.06 90 ALA A CA 1
ATOM 655 C C . ALA A 1 90 ? 18.745 -1.338 -22.896 1.00 88.06 90 ALA A C 1
ATOM 657 O O . ALA A 1 90 ? 19.702 -1.213 -23.653 1.00 88.06 90 ALA A O 1
ATOM 658 N N . ASN A 1 91 ? 18.155 -2.520 -22.696 1.00 87.50 91 ASN A N 1
ATOM 659 C CA . ASN A 1 91 ? 18.685 -3.765 -23.256 1.00 87.50 91 ASN A CA 1
ATOM 660 C C . ASN A 1 91 ? 18.794 -3.745 -24.793 1.00 87.50 91 ASN A C 1
ATOM 662 O O . ASN A 1 91 ? 19.715 -4.331 -25.345 1.00 87.50 91 ASN A O 1
ATOM 666 N N . ILE A 1 92 ? 17.859 -3.107 -25.507 1.00 85.81 92 ILE A N 1
ATOM 667 C CA . ILE A 1 92 ? 17.903 -3.011 -26.979 1.00 85.81 92 ILE A CA 1
ATOM 668 C C . ILE A 1 92 ? 18.948 -1.995 -27.452 1.00 85.81 92 ILE A C 1
ATOM 670 O O . ILE A 1 92 ? 19.562 -2.208 -28.500 1.00 85.81 92 ILE A O 1
ATOM 674 N N . ALA A 1 93 ? 19.148 -0.904 -26.707 1.00 78.06 93 ALA A N 1
ATOM 675 C CA . ALA A 1 93 ? 20.166 0.097 -27.020 1.00 78.06 93 ALA A CA 1
ATOM 676 C C . ALA A 1 93 ? 21.586 -0.492 -26.954 1.00 78.06 93 ALA A C 1
ATOM 678 O O . ALA A 1 93 ? 22.433 -0.118 -27.762 1.00 78.06 93 ALA A O 1
ATOM 679 N N . ASP A 1 94 ? 21.805 -1.463 -26.065 1.00 75.69 94 ASP A N 1
ATOM 680 C CA . ASP A 1 94 ? 23.097 -2.132 -25.887 1.00 75.69 94 ASP A CA 1
ATOM 681 C C . ASP A 1 94 ? 23.364 -3.255 -26.914 1.00 75.69 94 ASP A C 1
ATOM 683 O O . ASP A 1 94 ? 24.491 -3.743 -27.031 1.00 75.69 94 ASP A O 1
ATOM 687 N N . VAL A 1 95 ? 22.358 -3.676 -27.694 1.00 81.94 95 VAL A N 1
ATOM 688 C CA . VAL A 1 95 ? 22.494 -4.755 -28.689 1.00 81.94 95 VAL A CA 1
ATOM 689 C C . VAL A 1 95 ? 22.898 -4.203 -30.056 1.00 81.94 95 VAL A C 1
ATOM 691 O O . VAL A 1 95 ? 22.171 -3.437 -30.692 1.00 81.94 95 VAL A O 1
ATOM 694 N N . TYR A 1 96 ? 24.038 -4.677 -30.563 1.00 62.53 96 TYR A N 1
ATOM 695 C CA . TYR A 1 96 ? 24.524 -4.355 -31.904 1.00 62.53 96 TYR A CA 1
ATOM 696 C C . TYR A 1 96 ? 23.586 -4.926 -32.985 1.00 62.53 96 TYR A C 1
ATOM 698 O O . TYR A 1 96 ? 23.308 -6.124 -33.003 1.00 62.53 96 TYR A O 1
ATOM 706 N N . GLY A 1 97 ? 23.103 -4.078 -33.901 1.00 69.81 97 GLY A N 1
ATOM 707 C CA . GLY A 1 97 ? 22.191 -4.476 -34.986 1.00 69.81 97 GLY A CA 1
ATOM 708 C C . GLY A 1 97 ? 20.694 -4.385 -34.659 1.00 69.81 97 GLY A C 1
ATOM 709 O O . GLY A 1 97 ? 19.872 -4.895 -35.424 1.00 69.81 97 GLY A O 1
ATOM 710 N N . SER A 1 98 ? 20.318 -3.739 -33.552 1.00 71.62 98 SER A N 1
ATOM 711 C CA . SER A 1 98 ? 18.916 -3.442 -33.244 1.00 71.62 98 SER A CA 1
ATOM 712 C C . SER A 1 98 ? 18.282 -2.505 -34.284 1.00 71.62 98 SER A C 1
ATOM 714 O O . SER A 1 98 ? 18.950 -1.693 -34.931 1.00 71.62 98 SER A O 1
ATOM 716 N N . ARG A 1 99 ? 16.963 -2.637 -34.488 1.00 73.38 99 ARG A N 1
ATOM 717 C CA . ARG A 1 99 ? 16.227 -1.803 -35.449 1.00 73.38 99 ARG A CA 1
ATOM 718 C C . ARG A 1 99 ? 16.244 -0.341 -34.983 1.00 73.38 99 ARG A C 1
ATOM 720 O O . ARG A 1 99 ? 15.802 -0.068 -33.861 1.00 73.38 99 ARG A O 1
ATOM 727 N N . PRO A 1 100 ? 16.665 0.613 -35.835 1.00 66.12 100 PRO A N 1
ATOM 728 C CA . PRO A 1 100 ? 16.609 2.029 -35.496 1.00 66.12 100 PRO A CA 1
ATOM 729 C C . PRO A 1 100 ? 15.175 2.431 -35.120 1.00 66.12 100 PRO A C 1
ATOM 731 O O . PRO A 1 100 ? 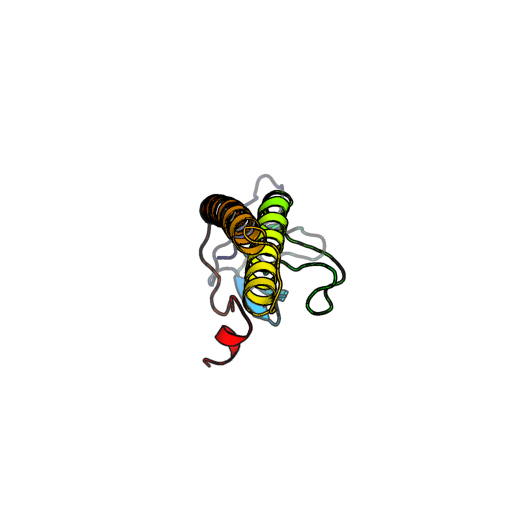14.245 2.233 -35.900 1.00 66.12 100 PRO A O 1
ATOM 734 N N . GLY A 1 101 ? 14.990 2.966 -33.911 1.00 79.50 101 GLY A N 1
ATOM 735 C CA . GLY A 1 101 ? 13.707 3.489 -33.421 1.00 79.50 101 GLY A CA 1
ATOM 736 C C . GLY A 1 101 ? 12.906 2.572 -32.488 1.00 79.50 101 GLY A C 1
ATOM 737 O O . GLY A 1 101 ? 11.973 3.051 -31.848 1.00 79.50 101 GLY A O 1
ATOM 738 N N . GLU A 1 102 ? 13.266 1.294 -32.336 1.00 83.50 102 GLU A N 1
ATOM 739 C CA . GLU A 1 102 ? 12.560 0.388 -31.411 1.00 83.50 102 GLU A CA 1
ATOM 740 C C . GLU A 1 102 ? 12.799 0.771 -29.940 1.00 83.50 102 GLU A C 1
ATOM 742 O O . GLU A 1 102 ? 11.847 0.908 -29.172 1.00 83.50 102 GLU A O 1
ATOM 747 N N . SER A 1 103 ? 14.054 1.055 -29.573 1.00 85.81 103 SER A N 1
ATOM 748 C CA . SER A 1 103 ? 14.401 1.564 -28.236 1.00 85.81 103 SER A CA 1
ATOM 749 C C . SER A 1 103 ? 13.720 2.911 -27.947 1.00 85.81 103 SER A C 1
ATOM 751 O O . SER A 1 103 ? 13.122 3.085 -26.889 1.00 85.81 103 SER A O 1
ATOM 753 N N . ALA A 1 104 ? 13.702 3.832 -28.918 1.00 87.94 104 ALA A N 1
ATOM 754 C CA . ALA A 1 104 ? 13.062 5.141 -28.760 1.00 87.94 104 ALA A CA 1
ATOM 755 C C . ALA A 1 104 ? 11.549 5.032 -28.490 1.00 87.94 104 ALA A C 1
ATOM 757 O O . ALA A 1 104 ? 11.036 5.696 -27.592 1.00 87.94 104 ALA A O 1
ATOM 758 N N . ARG A 1 105 ? 10.845 4.147 -29.210 1.00 90.56 105 ARG A N 1
ATOM 759 C CA . ARG A 1 105 ? 9.409 3.892 -29.002 1.00 90.56 105 ARG A CA 1
ATOM 760 C C . ARG A 1 105 ? 9.108 3.291 -27.634 1.00 90.56 105 ARG A C 1
ATOM 762 O O . ARG A 1 105 ? 8.121 3.664 -27.003 1.00 90.56 105 ARG A O 1
ATOM 769 N N . LEU A 1 106 ? 9.950 2.368 -27.170 1.00 91.69 106 LEU A N 1
ATOM 770 C CA . LEU A 1 106 ? 9.811 1.775 -25.841 1.00 91.69 106 LEU A CA 1
ATOM 771 C C . LEU A 1 106 ? 10.093 2.794 -24.734 1.00 91.69 106 LEU A C 1
ATOM 773 O O . LEU A 1 106 ? 9.385 2.789 -23.733 1.00 91.69 106 LEU A O 1
ATOM 777 N N . LEU A 1 107 ? 11.060 3.697 -24.922 1.00 92.94 107 LEU A N 1
ATOM 778 C CA . LEU A 1 107 ? 11.299 4.802 -23.988 1.00 92.94 107 LEU A CA 1
ATOM 779 C C . LEU A 1 107 ? 10.092 5.737 -23.895 1.00 92.94 107 LEU A C 1
ATOM 781 O O . LEU A 1 107 ? 9.686 6.097 -22.794 1.00 92.94 107 LEU A O 1
ATOM 785 N N . GLU A 1 108 ? 9.515 6.124 -25.031 1.00 94.69 108 GLU A N 1
ATOM 786 C CA . GLU A 1 108 ? 8.333 6.991 -25.071 1.00 94.69 108 GLU A CA 1
ATOM 787 C C . GLU A 1 108 ? 7.124 6.323 -24.405 1.00 94.69 108 GLU A C 1
ATOM 789 O O . GLU A 1 108 ? 6.501 6.906 -23.520 1.00 94.69 108 GLU A O 1
ATOM 794 N N . THR A 1 109 ? 6.859 5.061 -24.750 1.00 94.25 109 THR A N 1
ATOM 795 C CA . THR A 1 109 ? 5.790 4.264 -24.130 1.00 94.25 109 THR A CA 1
ATOM 796 C C . THR A 1 109 ? 6.011 4.135 -22.622 1.00 94.25 109 THR A C 1
ATOM 798 O O . THR A 1 109 ? 5.100 4.383 -21.836 1.00 94.25 109 THR A O 1
ATOM 801 N N . GLY A 1 110 ? 7.241 3.819 -22.203 1.00 94.81 110 GLY A N 1
ATOM 802 C CA . GLY A 1 110 ? 7.600 3.697 -20.793 1.00 94.81 110 GLY A CA 1
ATOM 803 C C . GLY A 1 110 ? 7.354 4.986 -20.008 1.00 94.81 110 GLY A C 1
ATOM 804 O O . GLY A 1 110 ? 6.789 4.935 -18.919 1.00 94.81 110 GLY A O 1
ATOM 805 N N . ARG A 1 111 ? 7.703 6.146 -20.579 1.00 96.06 111 ARG A N 1
ATOM 806 C CA . ARG A 1 111 ? 7.448 7.457 -19.959 1.00 96.06 111 ARG A CA 1
ATOM 807 C C . ARG A 1 111 ? 5.962 7.739 -19.781 1.00 96.06 111 ARG A C 1
ATOM 809 O O . ARG A 1 111 ? 5.567 8.114 -18.685 1.00 96.06 111 ARG A O 1
ATOM 816 N N . LEU A 1 112 ? 5.142 7.491 -20.803 1.00 97.19 112 LEU A N 1
ATOM 817 C CA . LEU A 1 112 ? 3.690 7.689 -20.709 1.00 97.19 112 LEU A CA 1
ATOM 818 C C . LEU A 1 112 ? 3.070 6.838 -19.594 1.00 97.19 112 LEU A C 1
ATOM 820 O O . LEU A 1 112 ? 2.262 7.327 -18.806 1.00 97.19 112 LEU A O 1
ATOM 824 N N . HIS A 1 113 ? 3.472 5.570 -19.489 1.00 96.31 113 HIS A N 1
ATOM 825 C CA . HIS A 1 113 ? 3.008 4.700 -18.412 1.00 96.31 113 HIS A CA 1
ATOM 826 C C . HIS A 1 113 ? 3.464 5.193 -17.029 1.00 96.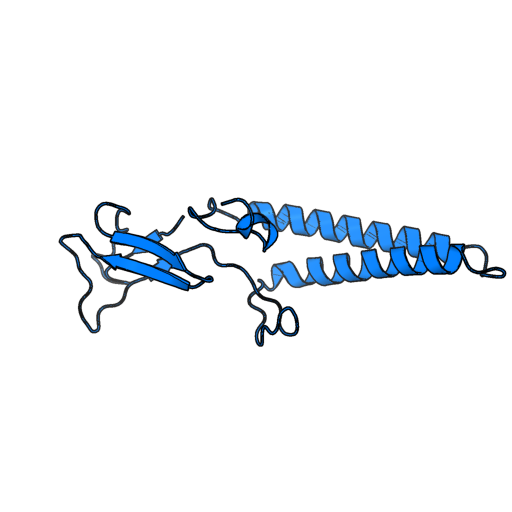31 113 HIS A C 1
ATOM 828 O O . HIS A 1 113 ? 2.666 5.184 -16.091 1.00 96.31 113 HIS A O 1
ATOM 834 N N . LEU A 1 114 ? 4.698 5.686 -16.894 1.00 97.00 114 LEU A N 1
ATOM 835 C CA . LEU A 1 114 ? 5.181 6.244 -15.627 1.00 97.00 114 LEU A CA 1
ATOM 836 C C . LEU A 1 114 ? 4.487 7.560 -15.247 1.00 97.00 114 LEU A C 1
ATOM 838 O O . LEU A 1 114 ? 4.161 7.748 -14.080 1.00 97.00 114 LEU A O 1
ATOM 842 N N . GLU A 1 115 ? 4.165 8.428 -16.204 1.00 97.00 115 GLU A N 1
ATOM 843 C CA . GLU A 1 115 ? 3.370 9.636 -15.943 1.00 97.00 115 GLU A CA 1
ATOM 844 C C . GLU A 1 115 ? 1.966 9.280 -15.421 1.00 97.00 115 GLU A C 1
ATOM 846 O O . GLU A 1 115 ? 1.474 9.866 -14.451 1.00 97.00 115 GLU A O 1
ATOM 851 N N . LEU A 1 116 ? 1.319 8.271 -16.019 1.00 95.19 116 LEU A N 1
ATOM 852 C CA . LEU A 1 116 ? 0.025 7.759 -15.552 1.00 95.19 116 LEU A CA 1
ATOM 853 C C . LEU A 1 116 ? 0.126 7.114 -14.166 1.00 95.19 116 LEU A C 1
ATOM 855 O O . LEU A 1 116 ? -0.775 7.286 -13.336 1.00 95.19 116 LEU A O 1
ATOM 859 N N . PHE A 1 117 ? 1.214 6.395 -13.899 1.00 95.19 117 PHE A N 1
ATOM 860 C CA . PHE A 1 117 ? 1.511 5.836 -12.587 1.00 95.19 117 PHE A CA 1
ATOM 861 C C . PHE A 1 117 ? 1.638 6.935 -11.529 1.00 95.19 117 PHE A C 1
ATOM 863 O O . PHE A 1 117 ? 0.891 6.919 -10.550 1.00 95.19 117 PHE A O 1
ATOM 870 N N . GLU A 1 118 ? 2.495 7.933 -11.750 1.00 93.75 118 GLU A N 1
ATOM 871 C CA . GLU A 1 118 ? 2.710 9.044 -10.817 1.00 93.75 118 GLU A CA 1
ATOM 872 C C . GLU A 1 118 ? 1.428 9.837 -10.562 1.00 93.75 118 GLU A C 1
ATOM 874 O O . GLU A 1 118 ? 1.105 10.162 -9.416 1.00 93.75 118 GLU A O 1
ATOM 879 N N . ARG A 1 119 ? 0.644 10.102 -11.612 1.00 92.56 119 ARG A N 1
ATOM 880 C CA . ARG A 1 119 ? -0.657 10.764 -11.479 1.00 92.56 119 ARG A CA 1
ATOM 881 C C . ARG A 1 119 ? -1.607 9.960 -10.595 1.00 92.56 119 ARG A C 1
ATOM 883 O O . ARG A 1 119 ? -2.279 10.542 -9.743 1.00 92.56 119 ARG A O 1
ATOM 890 N N . THR A 1 120 ? -1.658 8.642 -10.778 1.00 90.31 120 THR A N 1
ATOM 891 C CA . THR A 1 120 ? -2.528 7.769 -9.979 1.00 90.31 120 THR A CA 1
ATOM 892 C C 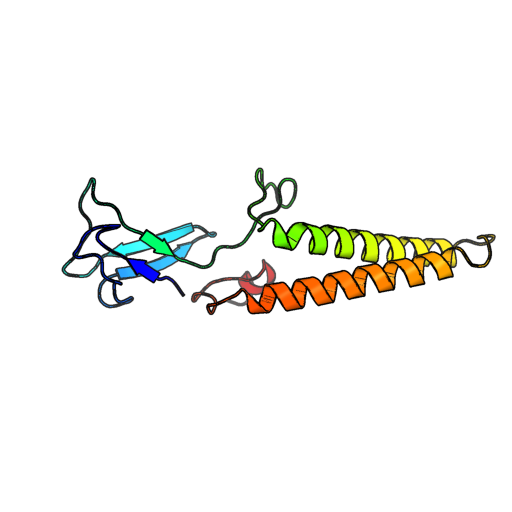. THR A 1 120 ? -2.053 7.712 -8.526 1.00 90.31 120 THR A C 1
ATOM 894 O O . THR A 1 120 ? -2.868 7.872 -7.621 1.00 90.31 120 THR A O 1
ATOM 897 N N . LEU A 1 121 ? -0.743 7.590 -8.281 1.00 87.94 121 LEU A N 1
ATOM 898 C CA . LEU A 1 121 ? -0.178 7.636 -6.929 1.00 87.94 121 LEU A CA 1
ATOM 899 C C . LEU A 1 121 ? -0.485 8.955 -6.217 1.00 87.94 121 LEU A C 1
ATOM 901 O O . LEU A 1 121 ? -0.846 8.952 -5.043 1.00 87.94 121 LEU A O 1
ATOM 905 N N . ASN A 1 122 ? -0.377 10.081 -6.920 1.00 87.81 122 ASN A N 1
ATOM 906 C CA . ASN A 1 122 ? -0.725 11.380 -6.354 1.00 87.81 122 ASN A CA 1
ATOM 907 C C . ASN A 1 122 ? -2.219 11.478 -6.019 1.00 87.81 122 ASN A C 1
ATOM 909 O O . ASN A 1 122 ? -2.562 12.057 -4.994 1.00 87.81 122 ASN A O 1
ATOM 913 N N . GLY A 1 123 ? -3.096 10.861 -6.816 1.00 85.56 123 GLY A N 1
ATOM 914 C CA . GLY A 1 123 ? -4.514 10.728 -6.475 1.00 85.56 123 GLY A CA 1
ATOM 915 C C . GLY A 1 123 ? -4.744 9.896 -5.209 1.00 85.56 123 GLY A C 1
ATOM 916 O O . GLY A 1 123 ? -5.500 10.306 -4.332 1.00 85.56 123 GLY A O 1
ATOM 917 N N . LEU A 1 124 ? -4.044 8.766 -5.071 1.00 81.94 124 LEU A N 1
ATOM 918 C CA . LEU A 1 124 ? -4.163 7.881 -3.907 1.00 81.94 124 LEU A CA 1
ATOM 919 C C . LEU A 1 124 ? -3.639 8.523 -2.616 1.00 81.94 124 LEU A C 1
ATOM 921 O O . LEU A 1 124 ? -4.227 8.314 -1.560 1.00 81.94 124 LEU A O 1
ATOM 925 N N . LYS A 1 125 ? -2.588 9.352 -2.687 1.00 74.31 125 LYS A N 1
ATOM 926 C CA . LYS A 1 125 ? -2.084 10.108 -1.524 1.00 74.31 125 LYS A CA 1
ATOM 927 C C . LYS A 1 125 ? -3.160 10.989 -0.891 1.00 74.31 125 LYS A C 1
ATOM 929 O O . LYS A 1 125 ? -3.206 11.108 0.326 1.00 74.31 125 LYS A O 1
ATOM 934 N N . VAL A 1 126 ? -4.034 11.582 -1.704 1.00 70.62 126 VAL A N 1
ATOM 935 C CA . VAL A 1 126 ? -5.121 12.451 -1.220 1.00 70.62 126 VAL A CA 1
ATOM 936 C C . VAL A 1 126 ? -6.220 11.648 -0.513 1.00 70.62 126 VAL A C 1
ATOM 938 O O . VAL A 1 126 ? -6.942 12.200 0.308 1.00 70.62 126 VAL A O 1
ATOM 941 N N . MET A 1 127 ? -6.327 10.341 -0.773 1.00 66.00 127 MET A N 1
ATOM 942 C CA . MET A 1 127 ? -7.283 9.462 -0.087 1.00 66.00 127 MET A CA 1
ATOM 943 C C . MET A 1 127 ? -6.830 9.051 1.320 1.00 66.00 127 MET A C 1
ATOM 945 O O . MET A 1 127 ? -7.618 8.477 2.070 1.00 66.00 127 MET A O 1
ATOM 949 N N . GLN A 1 128 ? -5.573 9.305 1.690 1.00 64.31 128 GLN A N 1
ATOM 950 C CA . GLN A 1 128 ? -5.078 8.999 3.024 1.00 64.31 128 GLN A CA 1
ATOM 951 C C . GLN A 1 128 ? -5.502 10.104 4.005 1.00 64.31 128 GLN A C 1
ATOM 953 O O . GLN A 1 128 ? -4.828 11.119 4.151 1.00 64.31 128 GLN A O 1
ATOM 958 N N . GLU A 1 129 ? -6.616 9.892 4.706 1.00 57.66 129 GLU A N 1
ATOM 959 C CA . GLU A 1 129 ? -7.183 10.852 5.671 1.00 57.66 129 GLU A CA 1
ATOM 960 C C . GLU A 1 129 ? -6.422 10.933 7.015 1.00 57.66 129 GLU A C 1
ATOM 962 O O . GLU A 1 129 ? -6.781 11.736 7.875 1.00 57.66 129 GLU A O 1
ATOM 967 N N . PHE A 1 130 ? -5.377 10.122 7.243 1.00 62.81 130 PHE A N 1
ATOM 968 C CA . PHE A 1 130 ? -4.750 9.991 8.569 1.00 62.81 130 PHE A CA 1
ATOM 969 C C . PHE A 1 130 ? -3.237 9.735 8.541 1.00 62.81 130 PHE A C 1
ATOM 971 O O . PHE A 1 130 ? -2.703 9.037 7.675 1.00 62.81 130 PHE A O 1
ATOM 978 N N . GLY A 1 131 ? -2.553 10.250 9.569 1.00 63.38 131 GLY A N 1
ATOM 979 C CA . GLY A 1 131 ? -1.137 9.989 9.835 1.00 63.38 131 GLY A CA 1
ATOM 980 C C . GLY A 1 131 ? -0.873 8.567 10.343 1.00 63.38 131 GLY A C 1
ATOM 981 O O . GLY A 1 131 ? -1.718 7.947 11.004 1.00 63.38 131 GLY A O 1
ATOM 982 N N . PHE A 1 132 ? 0.317 8.046 10.046 1.00 64.75 132 PHE A N 1
ATOM 983 C CA . PHE A 1 132 ? 0.744 6.709 10.460 1.00 64.75 132 PHE A CA 1
ATOM 984 C C . PHE A 1 132 ? 0.833 6.592 11.996 1.00 64.75 132 PHE A C 1
ATOM 986 O O . PHE A 1 132 ? 1.173 7.567 12.667 1.00 64.75 132 PHE A O 1
ATOM 993 N N . PRO A 1 133 ? 0.454 5.444 12.588 1.00 63.94 133 PRO A N 1
ATOM 994 C CA . PRO A 1 133 ? 0.630 5.216 14.021 1.00 63.94 133 PRO A CA 1
ATOM 995 C C . PRO A 1 133 ? 2.115 5.144 14.416 1.00 63.94 133 PRO A C 1
ATOM 997 O O . PRO A 1 133 ? 2.979 4.864 13.586 1.00 63.94 133 PRO A O 1
ATOM 1000 N N . VAL A 1 134 ? 2.414 5.384 15.696 1.00 64.75 134 VAL A N 1
ATOM 1001 C CA . VAL A 1 134 ? 3.778 5.250 16.235 1.00 64.75 134 VAL A CA 1
ATOM 1002 C C . VAL A 1 134 ? 4.242 3.798 16.074 1.00 64.75 134 VAL A C 1
ATOM 1004 O O . VAL A 1 134 ? 3.492 2.875 16.384 1.00 64.75 134 VAL A O 1
ATOM 1007 N N . GLY A 1 135 ? 5.457 3.595 15.558 1.00 66.56 135 GLY A N 1
ATOM 1008 C CA . GLY A 1 135 ? 6.004 2.262 15.267 1.00 66.56 135 GLY A CA 1
ATOM 1009 C C . GLY A 1 135 ? 5.557 1.656 13.931 1.00 66.56 135 GLY A C 1
ATOM 1010 O O . GLY A 1 135 ? 5.953 0.538 13.612 1.00 66.56 135 GLY A O 1
ATOM 1011 N N . PHE A 1 136 ? 4.763 2.372 13.128 1.00 66.62 136 PHE A N 1
ATOM 1012 C CA . PHE A 1 136 ? 4.455 1.950 11.764 1.00 66.62 136 PHE A CA 1
ATOM 1013 C C . PHE A 1 136 ? 5.689 2.107 10.873 1.00 66.62 136 PHE A C 1
ATOM 1015 O O . PHE A 1 136 ? 6.117 3.225 10.593 1.00 66.62 136 PHE A O 1
ATOM 1022 N N . ALA A 1 137 ? 6.240 0.986 10.422 1.00 68.44 137 ALA A N 1
ATOM 1023 C CA . ALA A 1 137 ? 7.291 0.965 9.415 1.00 68.44 137 ALA A CA 1
ATOM 1024 C C . ALA A 1 137 ? 6.639 0.977 8.025 1.00 68.44 137 ALA A C 1
ATOM 1026 O O . ALA A 1 137 ? 5.789 0.125 7.754 1.00 68.44 137 ALA A O 1
ATOM 1027 N N . LEU A 1 138 ? 7.002 1.929 7.158 1.00 66.38 138 LEU A N 1
ATOM 1028 C CA . LEU A 1 138 ? 6.505 1.935 5.776 1.00 66.38 138 LEU A CA 1
ATOM 1029 C C . LEU A 1 138 ? 7.099 0.775 4.976 1.00 66.38 138 LEU A C 1
ATOM 1031 O O . LEU A 1 138 ? 6.434 0.226 4.099 1.00 66.38 138 LEU A O 1
ATOM 1035 N N . ASP A 1 139 ? 8.329 0.393 5.306 1.00 66.44 139 ASP A N 1
ATOM 1036 C CA . ASP A 1 139 ? 9.053 -0.710 4.697 1.00 66.44 139 ASP A CA 1
ATOM 1037 C C . ASP A 1 139 ? 9.959 -1.426 5.718 1.00 66.44 139 ASP A C 1
ATOM 1039 O O . ASP A 1 139 ? 9.958 -1.150 6.921 1.00 66.44 139 ASP A O 1
ATOM 1043 N N . GLU A 1 140 ? 10.712 -2.419 5.252 1.00 64.81 140 GLU A N 1
ATOM 1044 C CA . GLU A 1 140 ? 11.674 -3.141 6.088 1.00 64.81 140 GLU A CA 1
ATOM 1045 C C . GLU A 1 140 ? 12.899 -2.291 6.458 1.00 64.81 140 GLU A C 1
ATOM 1047 O O . GLU A 1 140 ? 13.561 -2.571 7.459 1.00 64.81 140 GLU A O 1
ATOM 1052 N N . TRP A 1 141 ? 13.201 -1.236 5.697 1.00 63.66 141 TRP A N 1
ATOM 1053 C CA . TRP A 1 141 ? 14.337 -0.354 5.962 1.00 63.66 141 TRP A CA 1
ATOM 1054 C C . TRP A 1 141 ? 14.072 0.598 7.129 1.00 63.66 141 TRP A C 1
ATOM 1056 O O . TRP A 1 141 ? 15.004 0.921 7.871 1.00 63.66 141 TRP A O 1
ATOM 1066 N N . ASP A 1 142 ? 12.813 0.957 7.364 1.00 64.19 142 ASP A N 1
ATOM 1067 C CA . ASP A 1 142 ? 12.378 1.704 8.544 1.00 64.19 142 ASP A CA 1
ATOM 1068 C C . ASP A 1 142 ? 12.527 0.901 9.846 1.00 64.19 142 ASP A C 1
ATOM 1070 O O . ASP A 1 142 ? 12.754 1.479 10.911 1.00 64.19 142 ASP A O 1
ATOM 1074 N N . ARG A 1 143 ? 12.474 -0.438 9.781 1.00 63.69 143 ARG A N 1
ATOM 1075 C CA . ARG A 1 143 ? 12.634 -1.313 10.961 1.00 63.69 143 ARG A CA 1
ATOM 1076 C C . ARG A 1 143 ? 14.074 -1.374 11.474 1.00 63.69 143 ARG A C 1
ATOM 1078 O O . ARG A 1 143 ? 14.286 -1.711 12.632 1.00 63.69 143 ARG A O 1
ATOM 1085 N N . ASN A 1 144 ? 15.054 -1.019 10.641 1.00 54.97 144 ASN A N 1
ATOM 1086 C CA . ASN A 1 144 ? 16.484 -1.099 10.963 1.00 54.97 144 ASN A CA 1
ATOM 1087 C C . ASN A 1 144 ? 17.067 0.191 11.578 1.00 54.97 144 ASN A C 1
ATOM 1089 O O . ASN A 1 144 ? 18.286 0.313 11.688 1.00 54.97 144 ASN A O 1
ATOM 1093 N N . ARG A 1 145 ? 16.232 1.169 11.960 1.00 47.38 145 ARG A N 1
ATOM 1094 C CA . ARG A 1 145 ? 16.669 2.444 12.567 1.00 47.38 145 ARG A CA 1
ATOM 1095 C C . ARG A 1 145 ? 16.375 2.580 14.070 1.00 47.38 145 ARG A C 1
ATOM 1097 O O . ARG A 1 145 ? 16.348 3.705 14.567 1.00 47.38 145 ARG A O 1
ATOM 1104 N N . SER A 1 146 ? 16.162 1.473 14.782 1.00 42.44 146 SER A N 1
ATOM 1105 C CA . SER A 1 146 ? 16.061 1.454 16.252 1.00 42.44 146 SER A CA 1
ATOM 1106 C C . SER A 1 146 ? 17.420 1.311 16.924 1.00 42.44 146 SER A C 1
ATOM 1108 O O . SER A 1 146 ? 18.125 0.343 16.555 1.00 42.44 146 SER A O 1
#

Sequence (146 aa):
MINLVYPAGGASAREMEPETQFSYSLQSGLPELHFSGLEIPQAGERITVRYAAQNTLGGLDSAEITSLPPAAESALVNGASGYACLLRAANIADVYGSRPGESARLLETGRLHLELFERTLNGLKVMQEFGFPVGFALDEWDRNRS

Foldseek 3Di:
DKWKWPQPPDPPTDTDDEPAQWDWDQDPQDIDIGGDYPDDDDPPTHMDMDADGDFDDDPPPPDNDGPDDPLCPLLVVLQVQLVVLQVVLVVQVPDPPRDPCSSVVSNVSSVVSVVVNVVSVVVVVVVPPDDHDPPDDNDPVSVPPD

Secondary structure (DSSP, 8-state):
-EEEEESTTSTT-EEPPBTTTEEEEEETTEEEEEE-SS--PPTT---EEEE------TTSTT-SS--S-GGGHHHHHHHHHHHHHHHHHHHHHTSTTPPTTHHHHHHHHHHHHHHHHHHHHHHHHHT--SPPPTT--SSTTGGGG-

Radius of gyration: 22.72 Å; chains: 1; bounding box: 52×28×68 Å